Protein AF-A0A1G8MEQ4-F1 (afdb_monomer_lite)

Radius of gyration: 15.73 Å; chains: 1; bounding box: 45×17×40 Å

Organism: NCBI:txid89065

Secondary structure (DSSP, 8-state):
---HHHHHHHHHHHHHHHHHHHHHHHHHHHTT--SSHHHHHHHHHHHHHHHHHHHHHT-TTHHHHHHTTS--

pLDDT: mean 92.43, std 11.04, range [46.5, 98.81]

Foldseek 3Di:
DQALVNLVVQLVVLVVQLVVLVVVLVVCVVVVVDDDPVNVVSVVSNVVSVVSNVVSCPPPCNVVSPVVPPPD

Sequence (72 aa):
MQTADDFRFTAHTLLLALDESTLNMMKMVSSSSMGGVAWKSAVLHQQDSFANLHSHLGLPEALELMQQGRFR

Structure (mmCIF, N/CA/C/O backbone):
data_AF-A0A1G8MEQ4-F1
#
_entry.id   AF-A0A1G8MEQ4-F1
#
loop_
_atom_site.group_PDB
_atom_site.id
_atom_site.type_symbol
_atom_site.label_atom_id
_atom_site.label_alt_id
_atom_site.label_comp_id
_atom_site.label_asym_id
_atom_site.label_entity_id
_atom_site.label_seq_id
_atom_site.pdbx_PDB_ins_code
_atom_site.Cartn_x
_atom_site.Cartn_y
_atom_site.Cartn_z
_atom_site.occupancy
_atom_site.B_iso_or_equiv
_atom_site.auth_seq_id
_atom_site.auth_comp_id
_atom_site.auth_asym_id
_atom_site.auth_atom_id
_atom_site.pdbx_PDB_model_num
ATOM 1 N N . MET A 1 1 ? 11.343 4.674 -21.711 1.00 62.78 1 MET A N 1
ATOM 2 C CA . MET A 1 1 ? 11.648 3.432 -20.970 1.00 62.78 1 MET A CA 1
ATOM 3 C C . MET A 1 1 ? 11.953 3.816 -19.541 1.00 62.78 1 MET A C 1
ATOM 5 O O . MET A 1 1 ? 12.727 4.742 -19.346 1.00 62.78 1 MET A O 1
ATOM 9 N N . GLN A 1 2 ? 11.317 3.155 -18.581 1.00 79.31 2 GLN A N 1
ATOM 10 C CA . GLN A 1 2 ? 11.633 3.292 -17.160 1.00 79.31 2 GLN A CA 1
ATOM 11 C C . GLN A 1 2 ? 12.925 2.522 -16.861 1.00 79.31 2 GLN A C 1
ATOM 13 O O . GLN A 1 2 ? 13.114 1.432 -17.405 1.00 79.31 2 GLN A O 1
ATOM 18 N N . THR A 1 3 ? 13.824 3.070 -16.040 1.00 88.88 3 THR A N 1
ATOM 19 C CA . THR A 1 3 ? 15.030 2.337 -15.626 1.00 88.88 3 THR A CA 1
ATOM 20 C C . THR A 1 3 ? 14.727 1.377 -14.473 1.00 88.88 3 THR A C 1
ATOM 22 O O . THR A 1 3 ? 13.691 1.469 -13.809 1.00 88.88 3 THR A O 1
ATOM 25 N N . ALA A 1 4 ? 15.641 0.443 -14.204 1.00 90.00 4 ALA A N 1
ATOM 26 C CA . ALA A 1 4 ? 15.512 -0.455 -13.061 1.00 90.00 4 ALA A CA 1
ATOM 27 C C . ALA A 1 4 ? 15.544 0.291 -11.714 1.00 90.00 4 ALA A C 1
ATOM 29 O O . ALA A 1 4 ? 14.874 -0.122 -10.767 1.00 90.00 4 ALA A O 1
ATOM 30 N N . ASP A 1 5 ? 16.291 1.394 -11.630 1.00 90.75 5 ASP A N 1
ATOM 31 C CA . ASP A 1 5 ? 16.342 2.229 -10.429 1.00 90.75 5 ASP A CA 1
ATOM 32 C C . ASP A 1 5 ? 15.045 3.023 -10.250 1.00 90.75 5 ASP A C 1
ATOM 34 O O . ASP A 1 5 ? 14.497 3.021 -9.148 1.00 90.75 5 ASP A O 1
ATOM 38 N N . ASP A 1 6 ? 14.482 3.579 -11.330 1.00 92.00 6 ASP A N 1
ATOM 39 C CA . ASP A 1 6 ? 13.157 4.216 -11.291 1.00 92.00 6 ASP A CA 1
ATOM 40 C C . ASP A 1 6 ? 12.088 3.216 -10.826 1.00 92.00 6 ASP A C 1
ATOM 42 O O . ASP A 1 6 ? 11.284 3.519 -9.947 1.00 92.00 6 ASP A O 1
ATOM 46 N N . PHE A 1 7 ? 12.118 1.983 -11.354 1.00 93.75 7 PHE A N 1
ATOM 47 C CA . PHE A 1 7 ? 11.185 0.927 -10.956 1.00 93.75 7 PHE A CA 1
ATOM 48 C C . PHE A 1 7 ? 11.260 0.620 -9.459 1.00 93.75 7 PHE A C 1
ATOM 50 O O . PHE A 1 7 ? 10.220 0.527 -8.798 1.00 93.75 7 PHE A O 1
ATOM 57 N N . ARG A 1 8 ? 12.476 0.461 -8.919 1.00 93.25 8 ARG A N 1
ATOM 58 C CA . ARG A 1 8 ? 12.695 0.187 -7.490 1.00 93.25 8 ARG A CA 1
ATOM 59 C C . ARG A 1 8 ? 12.273 1.359 -6.625 1.00 93.25 8 ARG A C 1
ATOM 61 O O . ARG A 1 8 ? 11.647 1.135 -5.593 1.00 93.25 8 ARG A O 1
ATOM 68 N N . PHE A 1 9 ? 12.600 2.580 -7.041 1.00 94.69 9 PHE A N 1
ATOM 69 C CA . PHE A 1 9 ? 12.224 3.786 -6.321 1.00 94.69 9 PHE A CA 1
ATOM 70 C C . PHE A 1 9 ? 10.700 3.899 -6.220 1.00 94.69 9 PHE A C 1
ATOM 72 O O . PHE A 1 9 ? 10.170 3.990 -5.115 1.00 94.69 9 PHE A O 1
ATOM 79 N N . THR A 1 10 ? 9.985 3.767 -7.341 1.00 96.25 10 THR A N 1
ATOM 80 C CA . THR A 1 10 ? 8.517 3.782 -7.350 1.00 96.25 10 THR A CA 1
ATOM 81 C C . THR A 1 10 ? 7.931 2.648 -6.511 1.00 96.25 10 THR A C 1
ATOM 83 O 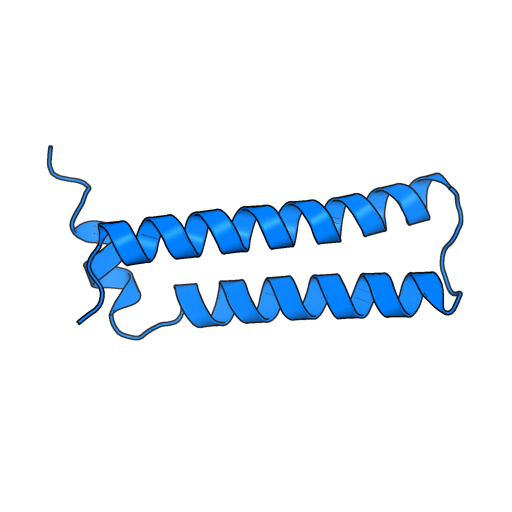O . THR A 1 10 ? 7.036 2.894 -5.706 1.00 96.25 10 THR A O 1
ATOM 86 N N . ALA A 1 11 ? 8.455 1.422 -6.626 1.00 96.81 11 ALA A N 1
ATOM 87 C CA . ALA A 1 11 ? 7.996 0.301 -5.806 1.00 96.81 11 ALA A CA 1
ATOM 88 C C . ALA A 1 11 ? 8.179 0.583 -4.304 1.00 96.81 11 ALA A C 1
ATOM 90 O O . ALA A 1 11 ? 7.274 0.321 -3.515 1.00 96.81 11 ALA A O 1
ATOM 91 N N . HIS A 1 12 ? 9.318 1.160 -3.910 1.00 97.12 12 HIS A N 1
ATOM 92 C CA . HIS A 1 12 ? 9.582 1.543 -2.526 1.00 97.12 12 HIS A CA 1
ATOM 93 C C . HIS A 1 12 ? 8.614 2.627 -2.033 1.00 97.12 12 HIS A C 1
ATOM 95 O O . HIS A 1 12 ? 8.041 2.484 -0.956 1.00 97.12 12 HIS A O 1
ATOM 101 N N . THR A 1 13 ? 8.361 3.668 -2.831 1.00 98.38 13 THR A N 1
ATOM 102 C CA . THR A 1 13 ? 7.372 4.706 -2.501 1.00 98.38 13 THR A CA 1
ATOM 103 C C . THR A 1 13 ? 5.967 4.125 -2.327 1.00 98.38 13 THR A C 1
ATOM 105 O O . THR A 1 13 ? 5.277 4.467 -1.369 1.00 98.38 13 THR A O 1
ATOM 108 N N . LEU A 1 14 ? 5.549 3.214 -3.211 1.00 98.62 14 LEU A N 1
ATOM 109 C CA . LEU A 1 14 ? 4.241 2.558 -3.121 1.00 98.62 14 LEU A CA 1
ATOM 110 C C . LEU A 1 14 ? 4.133 1.647 -1.889 1.00 98.62 14 LEU A C 1
ATOM 112 O O . LEU A 1 14 ? 3.079 1.601 -1.257 1.00 98.62 14 LEU A O 1
ATOM 116 N N . LEU A 1 15 ? 5.220 0.967 -1.509 1.00 98.69 15 LEU A N 1
ATOM 117 C CA . LEU A 1 15 ? 5.284 0.188 -0.269 1.00 98.69 15 LEU A CA 1
ATOM 118 C C . LEU A 1 15 ? 5.125 1.074 0.972 1.00 98.69 15 LEU A C 1
ATOM 120 O O . LEU A 1 15 ? 4.379 0.701 1.872 1.00 98.69 15 LEU A O 1
ATOM 124 N N . LEU A 1 16 ? 5.768 2.246 1.010 1.00 98.75 16 LEU A N 1
ATOM 125 C CA . LEU A 1 16 ? 5.604 3.200 2.114 1.00 98.75 16 LEU A CA 1
ATOM 126 C C . LEU A 1 16 ? 4.157 3.703 2.225 1.00 98.75 16 LEU A C 1
ATOM 128 O O . LEU A 1 16 ? 3.617 3.753 3.325 1.00 98.75 16 LEU A O 1
ATOM 132 N N . ALA A 1 17 ? 3.505 4.009 1.100 1.00 98.69 17 ALA A N 1
ATOM 133 C CA . ALA A 1 17 ? 2.099 4.421 1.096 1.00 98.69 17 ALA A CA 1
ATOM 134 C C . ALA A 1 17 ? 1.155 3.302 1.587 1.00 98.69 17 ALA A C 1
ATOM 136 O O . ALA A 1 17 ? 0.188 3.552 2.314 1.00 98.69 17 ALA A O 1
ATOM 137 N N . LEU A 1 18 ? 1.438 2.047 1.217 1.00 98.81 18 LEU A N 1
ATOM 138 C CA . LEU A 1 18 ? 0.682 0.893 1.705 1.00 98.81 18 LEU A CA 1
ATOM 139 C C . LEU A 1 18 ? 0.896 0.657 3.209 1.00 98.81 18 LEU A C 1
ATOM 141 O O . LEU A 1 18 ? -0.066 0.358 3.919 1.00 98.81 18 LEU A O 1
ATOM 145 N N . ASP A 1 19 ? 2.128 0.800 3.700 1.00 98.81 19 ASP A N 1
ATOM 146 C CA . ASP A 1 19 ? 2.436 0.707 5.131 1.00 98.81 19 ASP A CA 1
ATOM 147 C C . AS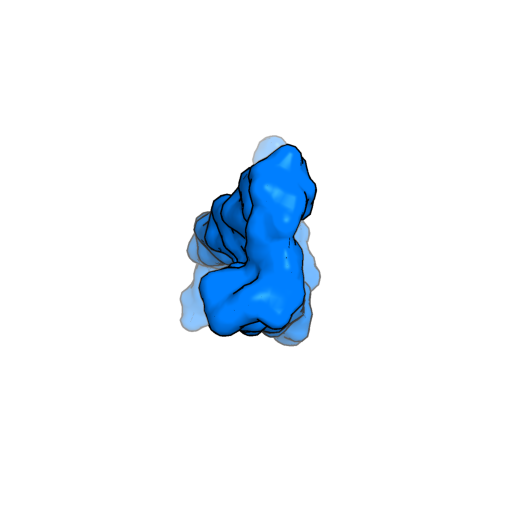P A 1 19 ? 1.709 1.801 5.925 1.00 98.81 19 ASP A C 1
ATOM 149 O O . ASP A 1 19 ? 1.002 1.502 6.886 1.00 98.81 19 ASP A O 1
ATOM 153 N N . GLU A 1 20 ? 1.775 3.053 5.463 1.00 98.69 20 GLU A N 1
ATOM 154 C CA . GLU A 1 20 ? 1.109 4.191 6.100 1.00 98.69 20 GLU A CA 1
ATOM 155 C C . GLU A 1 20 ? -0.413 3.993 6.197 1.00 98.69 20 GLU A C 1
ATOM 157 O O . GLU A 1 20 ? -1.006 4.159 7.271 1.00 98.69 20 GLU A O 1
ATOM 162 N N . SER A 1 21 ? -1.060 3.612 5.092 1.00 98.69 21 SER A N 1
ATOM 163 C CA . SER A 1 21 ? -2.511 3.384 5.057 1.00 98.69 21 SER A CA 1
ATOM 164 C C . SER A 1 21 ? -2.931 2.194 5.928 1.00 98.69 21 SER A C 1
ATOM 166 O O . SER A 1 21 ? -3.931 2.274 6.650 1.00 98.69 21 SER A O 1
ATOM 168 N N . THR A 1 22 ? -2.129 1.127 5.951 1.00 98.69 22 THR A N 1
ATOM 169 C CA . THR A 1 22 ? -2.340 -0.035 6.827 1.00 98.69 22 THR A CA 1
ATOM 170 C C . THR A 1 22 ? -2.174 0.342 8.302 1.00 98.69 22 THR A C 1
ATOM 172 O O . THR A 1 22 ? -3.020 -0.004 9.132 1.00 98.69 22 THR A O 1
ATOM 175 N N . LEU A 1 23 ? -1.140 1.116 8.640 1.00 98.62 23 LEU A N 1
ATOM 176 C CA . LEU A 1 23 ? -0.896 1.612 9.993 1.00 98.62 23 LEU A CA 1
ATOM 177 C C . LEU A 1 23 ? -2.045 2.505 10.476 1.00 98.62 23 LEU A C 1
ATOM 179 O O . LEU A 1 23 ? -2.448 2.423 11.638 1.00 98.62 23 LEU A O 1
ATOM 183 N N . ASN A 1 24 ? -2.602 3.343 9.599 1.00 98.25 24 ASN A N 1
ATOM 184 C CA . ASN A 1 24 ? -3.774 4.147 9.929 1.00 98.25 24 ASN A CA 1
ATOM 185 C C . ASN A 1 24 ? -4.973 3.263 10.314 1.00 98.25 24 ASN A C 1
ATOM 187 O O . ASN A 1 24 ? -5.597 3.491 11.351 1.00 98.25 24 ASN A O 1
ATOM 191 N N . MET A 1 25 ? -5.248 2.200 9.550 1.00 98.25 25 MET A N 1
ATOM 192 C CA . MET A 1 25 ? -6.290 1.236 9.917 1.00 98.25 25 MET A CA 1
ATOM 193 C C . MET A 1 25 ? -5.996 0.558 11.262 1.00 98.25 25 MET A C 1
ATOM 195 O O . MET A 1 25 ? -6.891 0.481 12.105 1.00 98.25 25 MET A O 1
ATOM 199 N N . MET A 1 26 ? -4.753 0.128 11.508 1.00 98.38 26 MET A N 1
ATOM 200 C CA . MET A 1 26 ? -4.354 -0.473 12.790 1.00 98.38 26 MET A CA 1
ATOM 201 C C . MET A 1 26 ? -4.612 0.468 13.974 1.00 98.38 26 MET A C 1
ATOM 203 O O . MET A 1 26 ? -5.141 0.033 14.999 1.00 98.38 26 MET A O 1
ATOM 207 N N . LYS A 1 27 ? -4.317 1.769 13.827 1.00 98.00 27 LYS A N 1
ATOM 208 C CA . LYS A 1 27 ? -4.631 2.783 14.848 1.00 98.00 27 LYS A CA 1
ATOM 209 C C . LYS A 1 27 ? -6.131 2.830 15.138 1.00 98.00 27 LYS A C 1
ATOM 211 O O . LYS A 1 27 ? -6.514 2.749 16.302 1.00 98.00 27 LYS A O 1
ATOM 216 N N . MET A 1 28 ? -6.974 2.880 14.105 1.00 97.75 28 MET A N 1
ATOM 217 C CA . MET A 1 28 ? -8.434 2.916 14.272 1.00 97.75 28 MET A CA 1
ATOM 218 C C . MET A 1 28 ? -8.995 1.656 14.939 1.00 97.75 28 MET A C 1
ATOM 220 O O . MET A 1 28 ? -9.921 1.749 15.744 1.00 97.75 28 MET A O 1
ATOM 224 N N . VAL A 1 29 ? -8.432 0.483 14.636 1.00 97.44 29 VAL A N 1
ATOM 225 C CA . VAL A 1 29 ? -8.783 -0.771 15.322 1.00 97.44 29 VAL A CA 1
ATOM 226 C C . VAL A 1 29 ? -8.412 -0.678 16.802 1.00 97.44 29 VAL A C 1
ATOM 228 O O . VAL A 1 29 ? -9.252 -0.951 17.659 1.00 97.44 29 VAL A O 1
ATOM 231 N N . SER A 1 30 ? -7.190 -0.230 17.115 1.00 97.38 30 SER A N 1
ATOM 232 C CA . SER A 1 30 ? -6.717 -0.106 18.501 1.00 97.38 30 SER A CA 1
ATOM 233 C C . SER A 1 30 ? -7.552 0.876 19.332 1.00 97.38 30 SER A C 1
ATOM 235 O O . SER A 1 30 ? -7.784 0.641 20.515 1.00 97.38 30 SER A O 1
ATOM 237 N N . SER A 1 31 ? -8.080 1.932 18.706 1.00 96.00 31 SER A N 1
ATOM 238 C CA . SER A 1 31 ? -8.966 2.911 19.341 1.00 96.00 31 SER A CA 1
ATOM 239 C C . SER A 1 31 ? -10.454 2.537 19.277 1.00 96.00 31 SER A C 1
ATOM 241 O O . SER A 1 31 ? -11.305 3.388 19.534 1.00 96.00 31 SER A O 1
ATOM 243 N N . SER A 1 32 ? -10.799 1.298 18.896 1.00 93.12 32 SER A N 1
ATOM 244 C CA . SER A 1 32 ? -12.187 0.827 18.711 1.00 93.12 32 SER A CA 1
ATOM 245 C C . SER A 1 32 ? -13.043 1.726 17.802 1.00 93.12 32 SER A C 1
ATOM 247 O O . SER A 1 32 ? -14.264 1.780 17.918 1.00 93.12 32 SER A O 1
ATOM 249 N N . SER A 1 33 ? -12.412 2.445 16.873 1.00 91.19 33 SER A N 1
ATOM 250 C CA . SER A 1 33 ? -13.036 3.441 15.992 1.00 91.19 33 SER A CA 1
ATOM 251 C C . SER A 1 33 ? -13.404 2.851 14.624 1.00 91.19 33 SER A C 1
ATOM 253 O O . SER A 1 33 ? -13.199 3.470 13.581 1.00 91.19 33 SER A O 1
ATOM 255 N N . MET A 1 34 ? -13.927 1.626 14.617 1.00 95.25 34 MET A N 1
ATOM 256 C CA . MET A 1 34 ? -14.300 0.892 13.404 1.00 95.25 34 MET A CA 1
ATOM 257 C C . MET A 1 34 ? -15.756 1.178 12.991 1.00 95.25 34 MET A C 1
ATOM 259 O O . MET A 1 34 ? -16.586 1.575 13.804 1.00 95.25 34 MET A O 1
ATOM 263 N N . GLY A 1 35 ? -16.089 0.964 11.714 1.00 88.25 35 GLY A N 1
ATOM 264 C CA . GLY A 1 35 ? -17.473 0.963 11.203 1.00 88.25 35 GLY A CA 1
ATOM 265 C C . GLY A 1 35 ? -18.064 2.322 10.790 1.00 88.25 35 GLY A C 1
ATOM 266 O O . GLY A 1 35 ? -19.020 2.355 10.014 1.00 88.25 35 GLY A O 1
ATOM 267 N N . GLY A 1 36 ? -17.484 3.440 11.236 1.00 93.75 36 GLY A N 1
ATOM 268 C CA . GLY A 1 36 ? -17.904 4.796 10.851 1.00 93.75 36 GLY A CA 1
ATOM 269 C C . GLY A 1 36 ? -17.427 5.249 9.461 1.00 93.75 36 GLY A C 1
ATOM 270 O O . GLY A 1 36 ? -16.723 4.531 8.754 1.00 93.75 36 GLY A O 1
ATOM 271 N N . VAL A 1 37 ? -17.777 6.484 9.076 1.00 96.56 37 VAL A N 1
ATOM 272 C CA . VAL A 1 37 ? -17.351 7.094 7.795 1.00 96.56 37 VAL A CA 1
ATOM 273 C C . VAL A 1 37 ? -15.826 7.131 7.676 1.00 96.56 37 VAL A C 1
ATOM 275 O O . VAL A 1 37 ? -15.289 6.681 6.671 1.00 96.56 37 VAL A O 1
ATOM 278 N N . ALA A 1 38 ? -15.128 7.570 8.728 1.00 95.75 38 ALA A N 1
ATOM 279 C CA . ALA A 1 38 ? -13.666 7.618 8.748 1.00 95.75 38 ALA A CA 1
ATOM 280 C C . ALA A 1 38 ? -13.025 6.235 8.530 1.00 95.75 38 ALA A C 1
ATOM 282 O O . ALA A 1 38 ? -12.035 6.122 7.816 1.00 95.75 38 ALA A O 1
ATOM 283 N N . TRP A 1 39 ? -13.619 5.175 9.095 1.00 97.62 39 TRP A N 1
ATOM 284 C CA . TRP A 1 39 ? -13.144 3.803 8.897 1.00 97.62 39 TRP A CA 1
ATOM 285 C C . TRP A 1 39 ? -13.291 3.371 7.439 1.00 97.62 39 TRP A C 1
ATOM 287 O O . TRP A 1 39 ? -12.351 2.839 6.860 1.00 97.62 39 TRP A O 1
ATOM 297 N N . LYS A 1 40 ? -14.446 3.644 6.819 1.00 97.81 40 LYS A N 1
ATOM 298 C CA . LYS A 1 40 ? -14.669 3.341 5.397 1.00 97.81 40 LYS A CA 1
ATOM 299 C C . LYS A 1 40 ? -13.668 4.073 4.502 1.00 97.81 40 LYS A C 1
ATOM 301 O O . LYS A 1 40 ? -13.116 3.455 3.601 1.00 97.81 40 LYS A O 1
ATOM 306 N N . SER A 1 41 ? -13.389 5.347 4.780 1.00 97.88 41 SER A N 1
ATOM 307 C CA . SER A 1 41 ? -12.366 6.107 4.052 1.00 97.88 41 SER A CA 1
ATOM 308 C C . SER A 1 41 ? -10.966 5.513 4.226 1.00 97.88 41 SER A C 1
ATOM 310 O O . SER A 1 41 ? -10.229 5.419 3.252 1.00 97.88 41 SER A O 1
ATOM 312 N N . ALA A 1 42 ? -10.603 5.074 5.437 1.00 98.25 42 ALA A N 1
ATOM 313 C CA . ALA A 1 42 ? -9.316 4.423 5.687 1.00 98.25 42 ALA A CA 1
ATOM 314 C C . ALA A 1 42 ? -9.184 3.082 4.944 1.00 98.25 42 ALA A C 1
ATOM 316 O O . ALA A 1 42 ? -8.132 2.815 4.369 1.00 98.25 42 ALA A O 1
ATOM 317 N N . VAL A 1 43 ? -10.256 2.279 4.906 1.00 98.31 43 VAL A N 1
ATOM 318 C CA . VAL A 1 43 ? -10.312 1.026 4.132 1.00 98.31 43 VAL A CA 1
ATOM 319 C C . VAL A 1 43 ? -10.109 1.297 2.642 1.00 98.31 43 VAL A C 1
ATOM 321 O O . VAL A 1 43 ? -9.276 0.643 2.025 1.00 98.31 43 VAL A O 1
ATOM 324 N N . LEU A 1 44 ? -10.834 2.265 2.072 1.00 98.44 44 LEU A N 1
ATOM 325 C CA . LEU A 1 44 ? -10.699 2.616 0.653 1.00 98.44 44 LEU A CA 1
ATOM 326 C C . LEU A 1 44 ? -9.284 3.098 0.329 1.00 98.44 44 LEU A C 1
ATOM 328 O O . LEU A 1 44 ? -8.684 2.627 -0.628 1.00 98.44 44 LEU A O 1
ATOM 332 N N . HIS A 1 45 ? -8.716 3.964 1.172 1.00 98.50 45 HIS A N 1
ATOM 333 C CA . HIS A 1 45 ? -7.358 4.455 0.964 1.00 98.50 45 HIS A CA 1
ATOM 334 C C . HIS A 1 45 ? -6.330 3.313 0.961 1.00 98.50 45 HIS A C 1
ATOM 336 O O . HIS A 1 45 ? -5.470 3.262 0.086 1.00 98.50 45 HIS A O 1
ATOM 342 N N . GLN A 1 46 ? -6.445 2.364 1.893 1.00 98.69 46 GLN A N 1
ATOM 343 C CA . GLN A 1 46 ? -5.554 1.205 1.937 1.00 98.69 46 GLN A CA 1
ATOM 344 C C . GLN A 1 46 ? -5.725 0.293 0.711 1.00 98.69 46 GLN A C 1
ATOM 346 O O . GLN A 1 46 ? -4.730 -0.184 0.159 1.00 98.69 46 GLN A O 1
ATOM 351 N N . GLN A 1 47 ? -6.962 0.094 0.245 1.00 98.69 47 GLN A N 1
ATOM 352 C CA . GLN A 1 47 ? -7.251 -0.665 -0.975 1.00 98.69 47 GLN A CA 1
ATOM 353 C C . GLN A 1 47 ? -6.634 -0.008 -2.214 1.00 98.69 47 GLN A C 1
ATOM 355 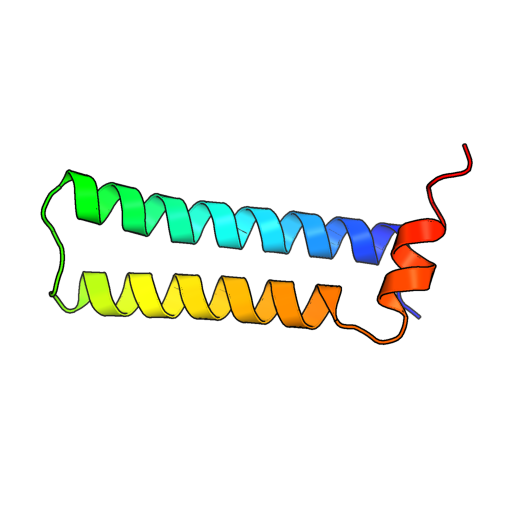O O . GLN A 1 47 ? -6.019 -0.704 -3.022 1.00 98.69 47 GLN A O 1
ATOM 360 N N . ASP A 1 48 ? -6.734 1.315 -2.334 1.00 98.75 48 ASP A N 1
ATOM 361 C CA . ASP A 1 48 ? -6.133 2.072 -3.433 1.00 98.75 48 ASP A CA 1
ATOM 362 C C . ASP A 1 48 ? -4.601 1.973 -3.401 1.00 98.75 48 ASP A C 1
ATOM 364 O O . ASP A 1 48 ? -3.970 1.705 -4.427 1.00 98.75 48 ASP A O 1
ATOM 368 N N . SER A 1 49 ? -3.978 2.107 -2.222 1.00 98.75 49 SER A N 1
ATOM 369 C CA . SER A 1 49 ? -2.530 1.908 -2.064 1.00 98.75 49 SER A CA 1
ATOM 370 C C . SER A 1 49 ? -2.101 0.499 -2.483 1.00 98.75 49 SER A C 1
ATOM 372 O O . SER A 1 49 ? -1.105 0.345 -3.196 1.00 98.75 49 SER A O 1
ATOM 374 N N . PHE A 1 50 ? -2.865 -0.529 -2.096 1.00 98.69 50 PHE A N 1
ATOM 375 C CA . PHE A 1 50 ? -2.603 -1.906 -2.509 1.00 98.69 50 PHE A CA 1
ATOM 376 C C . PHE A 1 50 ? -2.745 -2.081 -4.024 1.00 98.69 50 PHE A C 1
ATOM 378 O O . PHE A 1 50 ? -1.867 -2.672 -4.649 1.00 98.69 50 PHE A O 1
ATOM 385 N N . ALA A 1 51 ? -3.811 -1.553 -4.628 1.00 98.69 51 ALA A N 1
ATOM 386 C CA . ALA A 1 51 ? -4.054 -1.657 -6.065 1.00 98.69 51 ALA A CA 1
ATOM 387 C C . ALA A 1 51 ? -2.945 -0.979 -6.884 1.00 98.69 51 ALA A C 1
ATOM 389 O O . ALA A 1 51 ? -2.488 -1.537 -7.886 1.00 98.69 51 ALA A O 1
ATOM 390 N N . ASN A 1 52 ? -2.459 0.177 -6.426 1.00 98.50 52 ASN A N 1
ATOM 391 C CA . ASN A 1 52 ? -1.349 0.888 -7.056 1.00 98.50 52 ASN A CA 1
ATOM 392 C C . ASN A 1 52 ? -0.046 0.080 -6.985 1.00 98.50 52 ASN A C 1
ATOM 394 O O . ASN A 1 52 ? 0.625 -0.093 -8.004 1.00 98.50 52 ASN A O 1
ATOM 398 N N . LEU A 1 53 ? 0.287 -0.471 -5.810 1.00 98.44 53 LEU A N 1
ATOM 399 C CA . LEU A 1 53 ? 1.447 -1.350 -5.654 1.00 98.44 53 LEU A CA 1
ATOM 400 C C . LEU A 1 53 ? 1.323 -2.596 -6.536 1.00 98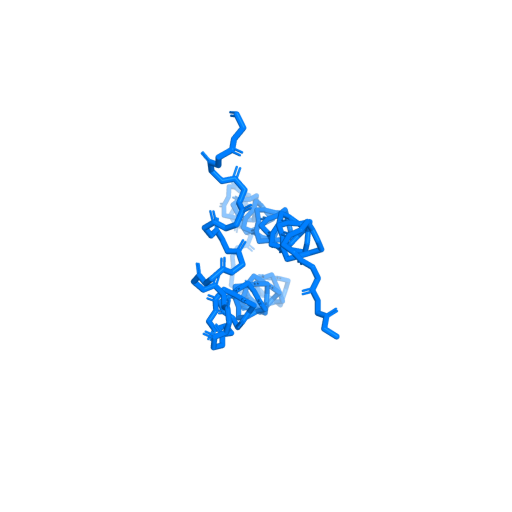.44 53 LEU A C 1
ATOM 402 O O . LEU A 1 53 ? 2.253 -2.926 -7.269 1.00 98.44 53 LEU A O 1
ATOM 406 N N . HIS A 1 54 ? 0.175 -3.272 -6.487 1.00 98.06 54 HIS A N 1
ATOM 407 C CA . HIS A 1 54 ? -0.087 -4.476 -7.267 1.00 98.06 54 HIS A CA 1
ATOM 408 C C . HIS A 1 54 ? 0.074 -4.221 -8.769 1.00 98.06 54 HIS A C 1
ATOM 410 O O . HIS A 1 54 ? 0.748 -4.990 -9.450 1.00 98.06 54 HIS A O 1
ATOM 416 N N . SER A 1 55 ? -0.473 -3.111 -9.265 1.00 97.62 55 SER A N 1
ATOM 417 C CA . SER A 1 55 ? -0.373 -2.728 -10.676 1.00 97.62 55 SER A CA 1
ATOM 418 C C . SER A 1 55 ? 1.072 -2.454 -11.096 1.00 97.62 55 SER A C 1
ATOM 420 O O . SER A 1 55 ? 1.509 -2.952 -12.130 1.00 97.62 55 SER A O 1
ATOM 422 N N . HIS A 1 56 ? 1.842 -1.720 -10.284 1.00 96.69 56 HIS A N 1
ATOM 423 C CA . HIS A 1 56 ? 3.253 -1.430 -10.572 1.00 96.69 56 HIS A CA 1
ATOM 424 C C . HIS A 1 56 ? 4.118 -2.695 -10.587 1.00 96.69 56 HIS A C 1
ATOM 426 O O . HIS A 1 56 ? 4.945 -2.885 -11.476 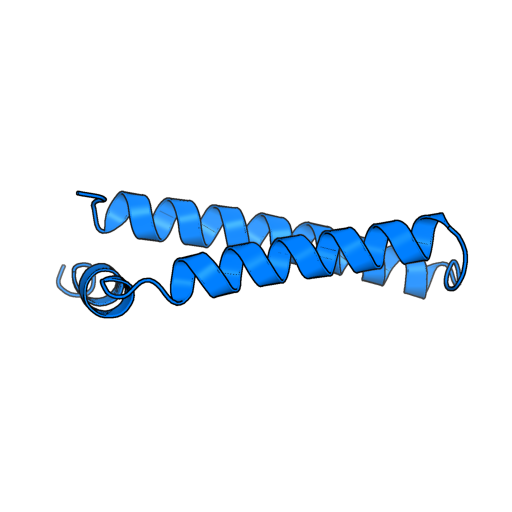1.00 96.69 56 HIS A O 1
ATOM 432 N N . LEU A 1 57 ? 3.909 -3.592 -9.621 1.00 95.62 57 LEU A N 1
ATOM 433 C CA . LEU A 1 57 ? 4.628 -4.866 -9.555 1.00 95.62 57 LEU A CA 1
ATOM 434 C C . LEU A 1 57 ? 4.193 -5.854 -10.649 1.00 95.62 57 LEU A C 1
ATOM 436 O O . LEU A 1 57 ? 4.952 -6.767 -10.967 1.00 95.62 57 LEU A O 1
ATOM 440 N N . GLY A 1 58 ? 2.995 -5.675 -11.207 1.00 94.94 58 GLY A N 1
ATOM 441 C CA . GLY A 1 58 ? 2.427 -6.489 -12.280 1.00 94.94 58 GLY A CA 1
ATOM 442 C C . GLY A 1 58 ? 2.733 -6.001 -13.698 1.00 94.94 58 GLY A C 1
ATOM 443 O O . GLY A 1 58 ? 2.201 -6.578 -14.645 1.00 94.94 58 GLY A O 1
ATOM 444 N N . LEU A 1 59 ? 3.553 -4.955 -13.872 1.00 93.19 59 LEU A N 1
ATOM 445 C CA . LEU A 1 59 ? 3.958 -4.488 -15.203 1.00 93.19 59 LEU A CA 1
ATOM 446 C C . LEU A 1 59 ? 4.648 -5.621 -15.996 1.00 93.19 59 LEU A C 1
ATOM 448 O O . LEU A 1 59 ? 5.405 -6.392 -15.403 1.00 93.19 59 LEU A O 1
ATOM 452 N N . PRO A 1 60 ? 4.450 -5.728 -17.325 1.00 92.44 60 PRO A N 1
ATOM 453 C CA . PRO A 1 60 ? 5.050 -6.798 -18.130 1.00 92.44 60 PRO A CA 1
ATOM 454 C C . PRO A 1 60 ? 6.576 -6.887 -17.992 1.00 92.44 60 PRO A C 1
ATOM 456 O O . PRO A 1 60 ? 7.141 -7.976 -17.917 1.00 92.44 60 PRO A O 1
ATOM 459 N N . GLU A 1 61 ? 7.239 -5.736 -17.894 1.00 90.44 61 GLU A N 1
ATOM 460 C CA . GLU A 1 61 ? 8.694 -5.614 -17.784 1.00 90.44 61 GLU A CA 1
ATOM 461 C C . GLU A 1 61 ? 9.197 -5.718 -16.332 1.00 90.44 61 GLU A C 1
ATOM 463 O O . GLU A 1 61 ? 10.405 -5.679 -16.086 1.00 90.44 61 GLU A O 1
ATOM 468 N N . ALA A 1 62 ? 8.299 -5.851 -15.348 1.00 88.94 62 ALA A N 1
ATOM 469 C CA . ALA A 1 62 ? 8.636 -5.826 -13.926 1.00 88.94 62 ALA A CA 1
ATOM 470 C C . ALA A 1 62 ? 9.676 -6.892 -13.557 1.00 88.94 62 ALA A C 1
ATOM 472 O O . ALA A 1 62 ? 10.625 -6.605 -12.827 1.00 88.94 62 ALA A O 1
ATOM 473 N N . LEU A 1 63 ? 9.542 -8.107 -14.101 1.00 88.00 63 LEU A N 1
ATOM 474 C CA . LEU A 1 63 ? 10.478 -9.202 -13.842 1.00 88.00 63 LEU A CA 1
ATOM 475 C C . LEU A 1 63 ? 11.905 -8.845 -14.278 1.00 88.00 63 LEU A C 1
ATOM 477 O O . LEU A 1 63 ? 12.854 -9.049 -13.520 1.00 88.00 63 LEU A O 1
ATOM 481 N N . GLU A 1 64 ? 12.051 -8.293 -15.481 1.00 89.75 64 GLU A N 1
ATOM 482 C CA . GLU A 1 64 ? 13.348 -7.908 -16.036 1.00 89.75 64 GLU A CA 1
ATOM 483 C C . GLU A 1 64 ? 13.962 -6.760 -15.226 1.00 89.75 64 GLU A C 1
ATOM 485 O O . GLU A 1 64 ? 15.111 -6.847 -14.784 1.00 89.75 64 GLU A O 1
ATOM 490 N N . LEU A 1 65 ? 13.177 -5.718 -14.940 1.00 89.06 65 LEU A N 1
ATOM 491 C CA . LEU A 1 65 ? 13.616 -4.549 -14.169 1.00 89.06 65 LEU A CA 1
ATOM 492 C C . LEU A 1 65 ? 14.034 -4.919 -12.731 1.00 89.06 65 LEU A C 1
ATOM 494 O O . LEU A 1 65 ? 15.029 -4.400 -12.209 1.00 89.06 65 LEU A O 1
ATOM 498 N N . MET A 1 66 ? 13.336 -5.865 -12.094 1.00 84.81 66 MET A N 1
ATOM 499 C CA . MET A 1 66 ? 13.703 -6.377 -10.767 1.00 84.81 66 MET A CA 1
ATOM 500 C C . MET A 1 66 ? 15.031 -7.149 -10.772 1.00 84.81 66 MET A C 1
ATOM 502 O O . MET A 1 66 ? 15.769 -7.106 -9.785 1.00 84.81 66 MET A O 1
ATOM 506 N N . GLN A 1 67 ? 15.362 -7.844 -11.863 1.00 85.06 67 GLN A N 1
ATOM 507 C CA . GLN A 1 67 ? 16.575 -8.664 -11.967 1.00 85.06 67 GLN A CA 1
ATOM 508 C C . GLN A 1 67 ? 17.827 -7.858 -12.347 1.00 85.06 67 GLN A C 1
ATOM 510 O O . GLN A 1 67 ? 18.931 -8.225 -11.944 1.00 85.06 67 GLN A O 1
ATOM 515 N N . GLN A 1 68 ? 17.666 -6.722 -13.035 1.00 80.56 68 GLN A N 1
ATOM 516 C CA . GLN A 1 68 ? 18.757 -5.877 -13.552 1.00 80.56 68 GLN A CA 1
ATOM 517 C C . GLN A 1 68 ? 19.703 -5.267 -12.488 1.00 80.56 68 GLN A C 1
ATOM 519 O O . GLN A 1 68 ? 20.677 -4.616 -12.846 1.00 80.56 68 GLN A O 1
ATOM 524 N N . GLY A 1 69 ? 19.459 -5.454 -11.185 1.00 62.62 69 GLY A N 1
ATOM 525 C CA . GLY A 1 69 ? 20.287 -4.900 -10.094 1.00 62.62 69 GLY A CA 1
ATOM 526 C C . GLY A 1 69 ? 20.947 -5.926 -9.183 1.00 62.62 69 GLY A C 1
ATOM 527 O O . GLY A 1 69 ? 21.581 -5.528 -8.214 1.00 62.62 69 GLY A O 1
ATOM 528 N N . ARG A 1 70 ? 20.797 -7.230 -9.455 1.00 59.75 70 ARG A N 1
ATOM 529 C CA . ARG A 1 70 ? 21.386 -8.297 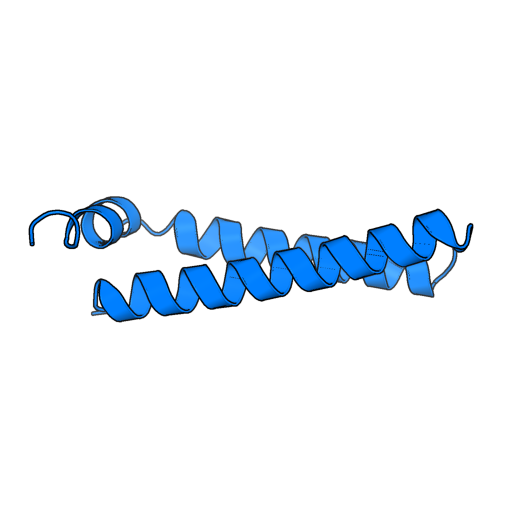-8.619 1.00 59.75 70 ARG A CA 1
ATOM 530 C C . ARG A 1 70 ? 22.849 -8.621 -8.940 1.00 59.75 70 ARG A C 1
ATOM 532 O O . ARG A 1 70 ? 23.434 -9.447 -8.250 1.00 59.75 70 ARG A O 1
ATOM 539 N N . PHE A 1 71 ? 23.439 -7.979 -9.947 1.00 48.59 71 PHE A N 1
ATOM 540 C CA . PHE A 1 71 ? 24.835 -8.181 -10.340 1.00 48.59 71 PHE A CA 1
ATOM 541 C C . PHE A 1 71 ? 25.663 -6.921 -10.063 1.00 48.59 71 PHE A C 1
ATOM 543 O O . PHE A 1 71 ? 26.023 -6.190 -10.985 1.00 48.59 71 PHE A O 1
ATOM 550 N N . ARG A 1 72 ? 25.942 -6.647 -8.790 1.00 46.50 72 ARG A N 1
ATOM 551 C CA . ARG A 1 72 ? 27.099 -5.846 -8.380 1.00 46.50 72 ARG A CA 1
ATOM 552 C C . ARG A 1 72 ? 27.743 -6.479 -7.164 1.00 46.50 72 ARG A C 1
ATOM 554 O O . ARG A 1 72 ? 26.981 -6.870 -6.255 1.00 46.50 72 ARG A O 1
#